Protein AF-X1TDB7-F1 (afdb_monomer)

Sequence (58 aa):
MDFDIEPLSELVAFCHPKWVNIGADSQGHNLPEPDYVKVMELVAELGTFTEVKEKRNL

Radius of gyration: 11.47 Å; Cα contacts (8 Å, |Δi|>4): 56; chains: 1; bounding box: 29×18×25 Å

Foldseek 3Di:
DDDDLVVVLVVVVVVVDQEDEDADDPPPPPDDDDDPVVVVSNVVSNVVRHHYHYDPRD

Organism: NCBI:txid412755

Structure (mmCIF, N/CA/C/O backbone):
data_AF-X1TDB7-F1
#
_entry.id   AF-X1TDB7-F1
#
loop_
_atom_site.group_PDB
_atom_site.id
_atom_site.type_symbol
_atom_site.label_atom_id
_atom_site.label_alt_id
_atom_site.label_comp_id
_atom_site.label_asym_id
_atom_site.label_entity_id
_atom_site.label_seq_id
_atom_site.pdbx_PDB_ins_code
_atom_site.Cartn_x
_atom_site.Cartn_y
_atom_site.Cartn_z
_atom_site.occupancy
_atom_site.B_iso_or_equiv
_atom_site.auth_seq_id
_atom_site.auth_comp_id
_atom_site.auth_asym_id
_atom_site.auth_atom_id
_atom_site.pdbx_PDB_model_num
ATOM 1 N N . MET A 1 1 ? 5.894 -3.638 -13.980 1.00 87.75 1 MET A N 1
ATOM 2 C CA . MET A 1 1 ? 5.101 -4.784 -13.481 1.00 87.75 1 MET A CA 1
ATOM 3 C C . MET A 1 1 ? 3.644 -4.386 -13.517 1.00 87.75 1 MET A C 1
ATOM 5 O O . MET A 1 1 ? 3.363 -3.210 -13.351 1.00 87.75 1 MET A O 1
ATOM 9 N N . ASP A 1 2 ? 2.745 -5.320 -13.795 1.00 92.12 2 ASP A N 1
ATOM 10 C CA . ASP A 1 2 ? 1.317 -5.032 -13.927 1.00 92.12 2 ASP A CA 1
ATOM 11 C C . ASP A 1 2 ? 0.509 -5.938 -12.988 1.00 92.12 2 ASP A C 1
ATOM 13 O O . ASP A 1 2 ? 0.909 -7.079 -12.749 1.00 92.12 2 ASP A O 1
ATOM 17 N N . PHE A 1 3 ? -0.578 -5.413 -12.422 1.00 94.06 3 PHE A N 1
ATOM 18 C CA . PHE A 1 3 ? -1.460 -6.103 -11.471 1.00 94.06 3 PHE A CA 1
ATOM 19 C C . PHE A 1 3 ? -2.848 -5.454 -11.44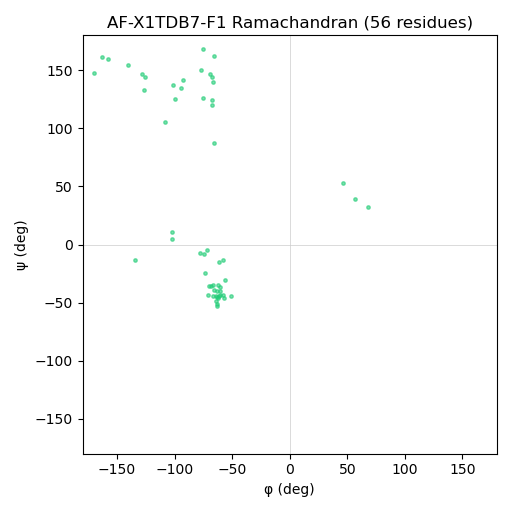7 1.00 94.06 3 PHE A C 1
ATOM 21 O O . PHE A 1 3 ? -2.984 -4.295 -11.811 1.00 94.06 3 PHE A O 1
ATOM 28 N N . ASP A 1 4 ? -3.882 -6.142 -10.981 1.00 97.19 4 ASP A N 1
ATOM 29 C CA . ASP A 1 4 ? -5.209 -5.533 -10.839 1.00 97.19 4 ASP A CA 1
ATOM 30 C C . ASP A 1 4 ? -5.406 -4.993 -9.418 1.00 97.19 4 ASP A C 1
ATOM 32 O O . ASP A 1 4 ? -5.069 -5.668 -8.443 1.00 97.19 4 ASP A O 1
ATOM 36 N N . ILE A 1 5 ? -5.936 -3.768 -9.300 1.00 97.62 5 ILE A N 1
ATOM 37 C CA . ILE A 1 5 ? -6.099 -3.083 -8.007 1.00 97.62 5 ILE A CA 1
ATOM 38 C C . ILE A 1 5 ? -7.056 -3.854 -7.095 1.00 97.62 5 ILE A C 1
ATOM 40 O O . ILE A 1 5 ? -6.693 -4.159 -5.964 1.00 97.62 5 ILE A O 1
ATOM 44 N N . GLU A 1 6 ? -8.241 -4.201 -7.604 1.00 97.56 6 GLU A N 1
ATOM 45 C CA . GLU A 1 6 ? -9.324 -4.820 -6.828 1.00 97.56 6 GLU A CA 1
ATOM 46 C C . GLU A 1 6 ? -8.939 -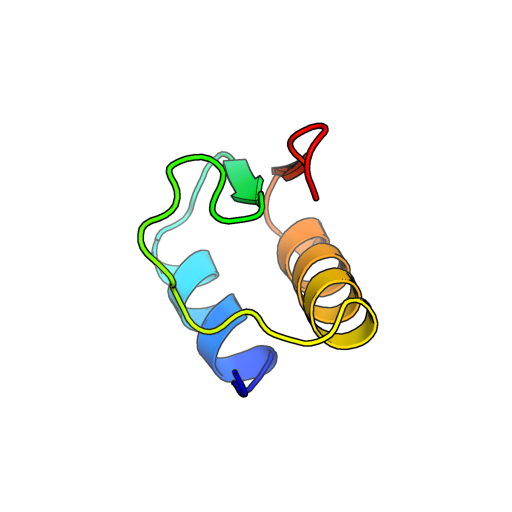6.209 -6.276 1.00 97.56 6 GLU A C 1
ATOM 48 O O . GLU A 1 6 ? -8.962 -6.384 -5.058 1.00 97.56 6 GLU A O 1
ATOM 53 N N . PRO A 1 7 ? -8.457 -7.181 -7.078 1.00 98.00 7 PRO A N 1
ATOM 54 C CA . PRO A 1 7 ? -8.036 -8.472 -6.532 1.00 98.00 7 PRO A CA 1
ATOM 55 C C . PRO A 1 7 ? -6.901 -8.358 -5.509 1.00 98.00 7 PRO A C 1
ATOM 57 O O . PRO A 1 7 ? -6.856 -9.109 -4.533 1.00 98.00 7 PRO A O 1
ATOM 60 N N . LEU A 1 8 ? -5.960 -7.428 -5.713 1.00 97.38 8 LEU A N 1
ATOM 61 C CA . LEU A 1 8 ? -4.857 -7.236 -4.777 1.00 97.38 8 LEU A CA 1
ATOM 62 C C . LEU A 1 8 ? -5.337 -6.598 -3.467 1.00 97.38 8 LEU A C 1
ATOM 64 O O . LEU A 1 8 ? -4.928 -7.044 -2.393 1.00 97.38 8 LEU A O 1
ATOM 68 N N . SER A 1 9 ? -6.199 -5.581 -3.535 1.00 97.94 9 SER A N 1
ATOM 69 C CA . SER A 1 9 ? -6.734 -4.913 -2.348 1.00 97.94 9 SER A CA 1
ATOM 70 C C . SER A 1 9 ? -7.624 -5.847 -1.527 1.00 97.94 9 SER A C 1
ATOM 72 O O . SER A 1 9 ? -7.480 -5.880 -0.306 1.00 97.94 9 SER A O 1
ATOM 74 N N . GLU A 1 10 ? -8.444 -6.684 -2.167 1.00 98.31 10 GLU A N 1
ATOM 75 C CA . GLU A 1 10 ? -9.266 -7.701 -1.499 1.00 98.31 10 GLU A CA 1
ATOM 76 C C . GLU A 1 10 ? -8.419 -8.724 -0.732 1.00 98.31 10 GLU A C 1
ATOM 78 O O . GLU A 1 10 ? -8.719 -9.054 0.420 1.00 98.31 10 GLU A O 1
ATOM 83 N N . LEU A 1 11 ? -7.321 -9.198 -1.330 1.00 98.25 11 LEU A N 1
ATOM 84 C CA . LEU A 1 11 ? -6.390 -10.116 -0.665 1.00 98.25 11 LEU A CA 1
ATOM 85 C C . LEU A 1 11 ? -5.733 -9.474 0.562 1.00 98.25 11 LEU A C 1
ATOM 87 O O . LEU A 1 11 ? -5.572 -10.122 1.601 1.00 98.25 11 LEU A O 1
ATOM 91 N N . VAL A 1 12 ? -5.371 -8.194 0.463 1.00 98.06 12 VAL A N 1
ATOM 92 C CA . VAL A 1 12 ? -4.832 -7.440 1.599 1.00 98.06 12 VAL A CA 1
ATOM 93 C C . VAL A 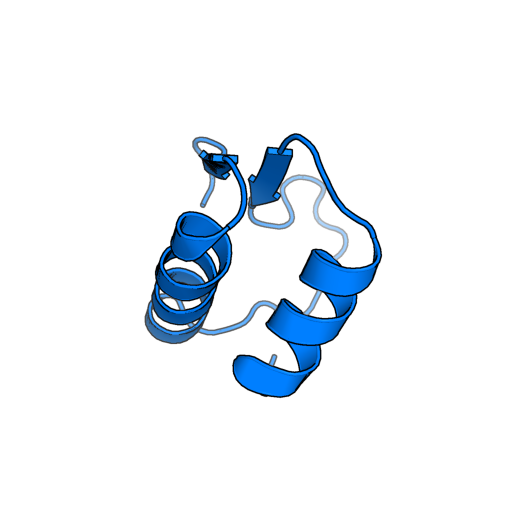1 12 ? -5.908 -7.257 2.672 1.00 98.06 12 VAL A C 1
ATOM 95 O O . VAL A 1 12 ? -5.631 -7.506 3.845 1.00 98.06 12 VAL A O 1
ATOM 98 N N . ALA A 1 13 ? -7.137 -6.898 2.295 1.00 98.00 13 ALA A N 1
ATOM 99 C CA . ALA A 1 13 ? -8.264 -6.724 3.209 1.00 98.00 13 ALA A CA 1
ATOM 100 C C . ALA A 1 13 ? -8.603 -8.014 3.968 1.00 98.00 13 ALA A C 1
ATOM 102 O O . ALA A 1 13 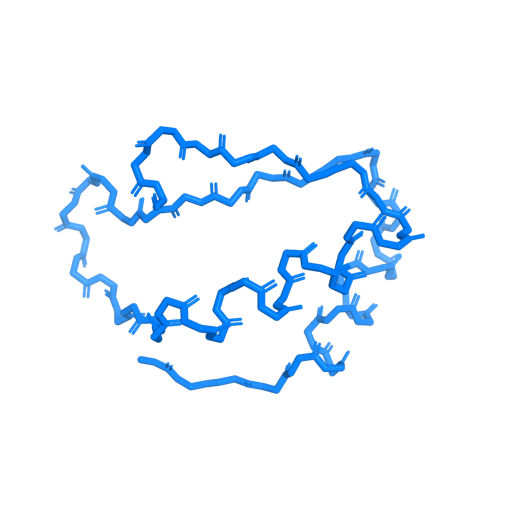? -8.828 -7.976 5.178 1.00 98.00 13 ALA A O 1
ATOM 103 N N . PHE A 1 14 ? -8.550 -9.171 3.298 1.00 98.31 14 PHE A N 1
ATOM 104 C CA . PHE A 1 14 ? -8.779 -10.482 3.911 1.00 98.31 14 PHE A CA 1
ATOM 105 C C . PHE A 1 14 ? -7.840 -10.760 5.096 1.00 98.31 14 PHE A C 1
ATOM 107 O O . PHE A 1 14 ? -8.222 -11.413 6.070 1.00 98.31 14 PHE A O 1
ATOM 114 N N . CYS A 1 15 ? -6.625 -10.210 5.067 1.00 97.75 15 CYS A N 1
ATOM 115 C CA . CYS A 1 15 ? -5.658 -10.347 6.153 1.00 97.75 15 CYS A CA 1
ATOM 116 C C . CYS A 1 15 ? -5.994 -9.496 7.393 1.00 97.75 15 CYS A C 1
ATOM 118 O O . CYS A 1 15 ? -5.327 -9.645 8.416 1.00 97.75 15 CYS A O 1
ATOM 120 N N . HIS A 1 16 ? -6.996 -8.611 7.315 1.00 97.44 16 HIS A N 1
ATOM 121 C CA . HIS A 1 16 ? -7.370 -7.644 8.355 1.00 97.44 16 HIS A CA 1
ATOM 122 C C . HIS A 1 16 ? -6.157 -6.888 8.940 1.00 97.44 16 HIS A C 1
ATOM 124 O O . HIS A 1 16 ? -5.938 -6.893 10.159 1.00 97.44 16 HIS A O 1
ATOM 130 N N . PRO A 1 17 ? -5.311 -6.270 8.093 1.00 97.94 17 PRO A N 1
ATOM 131 C CA . PRO A 1 17 ? -4.104 -5.617 8.559 1.00 97.94 17 PRO A CA 1
ATOM 132 C C . PRO A 1 17 ? -4.452 -4.386 9.394 1.00 97.94 17 PRO A C 1
ATOM 134 O O . PRO A 1 17 ? -5.372 -3.633 9.094 1.00 97.94 17 PRO A O 1
ATOM 137 N N . LYS A 1 18 ? -3.651 -4.138 10.432 1.00 97.88 18 LYS A N 1
ATOM 138 C CA . LYS A 1 18 ? -3.685 -2.850 11.134 1.00 97.88 18 LYS A CA 1
ATOM 139 C C . LYS A 1 18 ? -3.119 -1.726 10.257 1.00 97.88 18 LYS A C 1
ATOM 141 O O . LYS A 1 18 ? -3.551 -0.585 10.373 1.00 97.88 18 LYS A O 1
ATOM 146 N N . TRP A 1 19 ? -2.096 -2.046 9.466 1.00 98.00 19 TRP A N 1
ATOM 147 C CA . TRP A 1 19 ? -1.410 -1.120 8.574 1.00 98.00 19 TRP A CA 1
ATOM 148 C C . TRP A 1 19 ? -0.596 -1.886 7.525 1.00 98.00 19 TRP A C 1
ATOM 150 O O . TRP A 1 19 ? -0.243 -3.051 7.735 1.00 98.00 19 TRP A O 1
ATOM 160 N N . VAL A 1 20 ? -0.237 -1.211 6.435 1.00 97.50 20 VAL A N 1
ATOM 161 C CA . VAL A 1 20 ? 0.606 -1.737 5.352 1.00 97.50 20 VAL A CA 1
ATOM 162 C C . VAL A 1 20 ? 1.769 -0.788 5.062 1.00 97.50 20 VAL A C 1
ATOM 164 O O . VAL A 1 20 ? 1.639 0.425 5.208 1.00 97.50 20 VAL A O 1
ATOM 167 N N . ASN A 1 21 ? 2.922 -1.335 4.666 1.00 95.62 21 ASN A N 1
ATOM 168 C CA . ASN A 1 21 ? 4.042 -0.537 4.156 1.00 95.62 21 ASN A CA 1
ATOM 169 C C . ASN A 1 21 ? 4.075 -0.623 2.643 1.00 95.62 21 ASN A C 1
ATOM 171 O O . ASN A 1 21 ? 4.032 -1.730 2.109 1.00 95.62 21 ASN A O 1
ATOM 175 N N . ILE A 1 22 ? 4.301 0.507 1.987 1.00 94.44 22 ILE A N 1
ATOM 176 C CA . ILE A 1 22 ? 4.549 0.551 0.548 1.00 94.44 22 ILE A CA 1
ATOM 177 C C . ILE A 1 22 ? 5.859 1.305 0.317 1.00 94.44 22 ILE A C 1
ATOM 179 O O . ILE A 1 22 ? 6.120 2.327 0.949 1.00 94.44 22 ILE A O 1
ATOM 183 N N . GLY A 1 23 ? 6.734 0.751 -0.518 1.00 92.31 23 GLY A N 1
ATOM 184 C CA . GLY A 1 23 ? 8.048 1.313 -0.829 1.00 92.31 23 GLY A CA 1
ATOM 185 C C . GLY A 1 23 ? 8.689 0.572 -1.995 1.00 92.31 23 GLY A C 1
ATOM 186 O O . GLY A 1 23 ? 8.491 -0.635 -2.111 1.00 92.31 23 GLY A O 1
ATOM 187 N N . ALA A 1 24 ? 9.482 1.277 -2.802 1.00 90.44 24 ALA A N 1
ATOM 188 C CA . ALA A 1 24 ? 10.253 0.666 -3.885 1.00 90.44 24 ALA A CA 1
ATOM 189 C C . ALA A 1 24 ? 11.351 -0.287 -3.367 1.00 90.44 24 ALA A C 1
ATOM 191 O O . ALA A 1 24 ? 11.785 -0.210 -2.204 1.00 90.44 24 ALA A O 1
ATOM 192 N N . ASP A 1 25 ? 11.847 -1.153 -4.245 1.00 89.81 25 ASP A N 1
ATOM 193 C CA . ASP A 1 25 ? 12.959 -2.067 -4.000 1.00 89.81 25 ASP A CA 1
ATOM 194 C C . ASP A 1 25 ? 14.285 -1.316 -3.775 1.00 89.81 25 ASP A C 1
ATOM 196 O O . ASP A 1 25 ? 15.093 -1.085 -4.672 1.00 89.81 25 ASP A O 1
ATOM 200 N N . SER A 1 26 ? 14.537 -0.935 -2.522 1.00 83.81 26 SER A N 1
ATOM 201 C CA . SER A 1 26 ? 15.755 -0.212 -2.125 1.00 83.81 26 SER A CA 1
ATOM 202 C C . SER A 1 26 ? 17.001 -1.094 -1.992 1.00 83.81 26 SER A C 1
ATOM 204 O O . SER A 1 26 ? 18.080 -0.573 -1.721 1.00 83.81 26 SER A O 1
ATOM 206 N N . GLN A 1 27 ? 16.868 -2.420 -2.083 1.00 87.00 27 GLN A N 1
ATOM 207 C CA . GLN A 1 27 ? 17.975 -3.359 -1.851 1.00 87.00 27 GLN A CA 1
ATOM 208 C C . GLN A 1 27 ? 18.572 -3.900 -3.159 1.00 87.00 27 GLN A C 1
ATOM 210 O O . GLN A 1 27 ? 19.477 -4.731 -3.120 1.00 87.00 27 GLN A O 1
ATOM 215 N N . GLY A 1 28 ? 18.112 -3.406 -4.315 1.00 85.38 28 GLY A N 1
ATOM 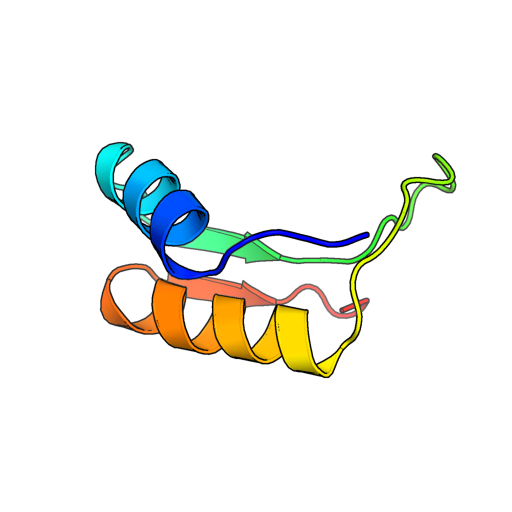216 C CA . GLY A 1 28 ? 18.673 -3.769 -5.616 1.00 85.38 28 GLY A CA 1
ATOM 217 C C . GLY A 1 28 ? 18.413 -5.227 -5.992 1.00 85.38 28 GLY A C 1
ATOM 218 O O . GLY A 1 28 ? 19.233 -5.840 -6.676 1.00 85.38 28 GLY A O 1
ATOM 219 N N . HIS A 1 29 ? 17.283 -5.788 -5.558 1.00 88.81 29 HIS A N 1
ATOM 220 C CA . HIS A 1 29 ? 16.859 -7.128 -5.956 1.00 88.81 29 HIS A CA 1
ATOM 221 C C . HIS A 1 29 ? 16.395 -7.185 -7.423 1.00 88.81 29 HIS A C 1
ATOM 223 O O . HIS A 1 29 ? 16.144 -8.277 -7.932 1.00 88.81 29 HIS A O 1
ATOM 229 N N . ASN A 1 30 ? 16.331 -6.038 -8.113 1.00 88.94 30 ASN A N 1
ATOM 230 C CA . ASN A 1 30 ? 15.874 -5.899 -9.499 1.00 88.94 30 ASN A CA 1
ATOM 231 C C . ASN A 1 30 ? 14.455 -6.445 -9.680 1.00 88.94 30 ASN A C 1
ATOM 233 O O . ASN A 1 30 ? 14.147 -7.097 -10.683 1.00 88.94 30 ASN A O 1
ATOM 237 N N . LEU A 1 31 ? 13.595 -6.202 -8.687 1.00 89.38 31 LEU A N 1
ATOM 238 C CA . LEU A 1 31 ? 12.190 -6.552 -8.805 1.00 89.38 31 LEU A CA 1
ATOM 239 C C . LEU A 1 31 ? 11.540 -5.689 -9.893 1.00 89.38 31 LEU A C 1
ATOM 241 O O . LEU A 1 31 ? 11.853 -4.503 -10.016 1.00 89.38 31 LEU A O 1
ATOM 245 N N . PRO A 1 32 ? 10.650 -6.265 -10.714 1.00 90.81 32 PRO A N 1
ATOM 246 C CA . PRO A 1 32 ? 9.923 -5.479 -11.686 1.00 90.81 32 PRO A CA 1
ATOM 247 C C . PRO A 1 32 ? 8.963 -4.549 -10.932 1.00 90.81 32 PRO A C 1
ATOM 249 O O . PRO A 1 32 ? 8.073 -5.013 -10.224 1.00 90.81 32 PRO A O 1
ATOM 252 N N . GLU A 1 33 ? 9.133 -3.242 -11.113 1.00 91.31 33 GLU A N 1
ATOM 253 C CA . GLU A 1 33 ? 8.315 -2.222 -10.451 1.00 91.31 33 GLU A 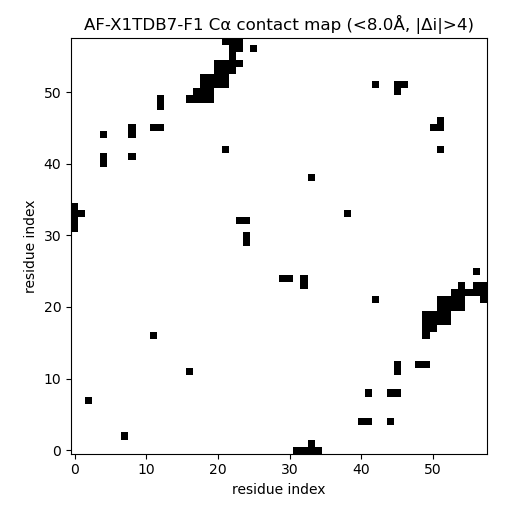CA 1
ATOM 254 C C . GLU A 1 33 ? 7.119 -1.819 -11.331 1.00 91.31 33 GLU A C 1
ATOM 256 O O . GLU A 1 33 ? 7.239 -1.792 -12.565 1.00 91.31 33 GLU A O 1
ATOM 261 N N . PRO A 1 34 ? 5.937 -1.575 -10.752 1.00 93.56 34 PRO A N 1
ATOM 262 C CA . PRO A 1 34 ? 4.795 -0.985 -11.446 1.00 93.56 34 PRO A CA 1
ATOM 263 C C . PRO A 1 34 ? 4.959 0.522 -11.684 1.00 93.56 34 PRO A C 1
ATOM 265 O O . PRO A 1 34 ? 5.840 1.167 -11.121 1.00 93.56 34 PRO A O 1
ATOM 268 N N . ASP A 1 35 ? 4.088 1.092 -12.519 1.00 93.12 35 ASP A N 1
ATOM 269 C CA . ASP A 1 35 ? 4.070 2.535 -12.769 1.00 93.12 35 ASP A CA 1
ATOM 270 C C . ASP A 1 35 ? 3.588 3.314 -11.539 1.00 93.12 35 ASP A C 1
ATOM 272 O O . ASP A 1 35 ? 2.679 2.883 -10.829 1.00 93.12 35 ASP A O 1
ATOM 276 N N . TYR A 1 36 ? 4.134 4.518 -11.340 1.00 92.00 36 TYR A N 1
ATOM 277 C CA . TYR A 1 36 ? 3.790 5.393 -10.212 1.00 92.00 36 TYR A CA 1
ATOM 278 C C . TYR A 1 36 ? 2.278 5.611 -10.060 1.00 92.00 36 TYR A C 1
ATOM 280 O O . TYR A 1 36 ? 1.739 5.502 -8.964 1.00 92.00 36 TYR A O 1
ATOM 288 N N . VAL A 1 37 ? 1.571 5.864 -11.167 1.00 94.88 37 VAL A N 1
ATOM 289 C CA . VAL A 1 37 ? 0.111 6.068 -11.153 1.00 94.88 37 VAL A CA 1
ATOM 290 C C . VAL A 1 37 ? -0.605 4.853 -10.565 1.00 94.88 37 VAL A C 1
ATOM 292 O O . VAL A 1 37 ? -1.468 5.000 -9.707 1.00 94.88 37 VAL A O 1
ATOM 295 N N . LYS A 1 38 ? -0.182 3.652 -10.961 1.00 95.25 38 LYS A N 1
ATOM 296 C CA . LYS A 1 38 ? -0.769 2.389 -10.520 1.00 95.25 38 LYS A CA 1
ATOM 297 C C . LYS A 1 38 ? -0.505 2.106 -9.040 1.00 95.25 38 LYS A C 1
ATOM 299 O O . LYS A 1 38 ? -1.364 1.589 -8.331 1.00 95.25 38 LYS A O 1
ATOM 304 N N . VAL A 1 39 ? 0.672 2.496 -8.550 1.00 95.56 39 VAL A N 1
ATOM 305 C CA . VAL A 1 39 ? 0.992 2.474 -7.116 1.00 95.56 39 VAL A CA 1
ATOM 306 C C . VAL A 1 39 ? 0.075 3.418 -6.34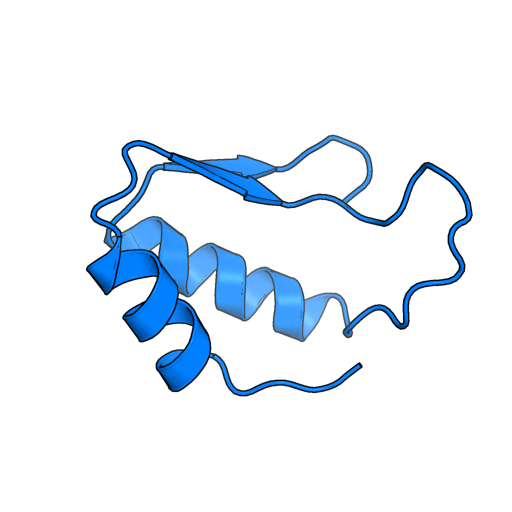1 1.00 95.56 39 VAL A C 1
ATOM 308 O O . VAL A 1 39 ? -0.459 3.023 -5.309 1.00 95.56 39 VAL A O 1
ATOM 311 N N . MET A 1 40 ? -0.147 4.638 -6.837 1.00 95.69 40 MET A N 1
ATOM 312 C CA . MET A 1 40 ? -1.016 5.611 -6.168 1.00 95.69 40 MET A CA 1
ATOM 313 C C . MET A 1 40 ? -2.485 5.178 -6.153 1.00 95.69 40 MET A C 1
ATOM 315 O O . MET A 1 40 ? -3.172 5.411 -5.160 1.00 95.69 40 MET A O 1
ATOM 319 N N . GLU A 1 41 ? -2.960 4.505 -7.204 1.00 97.56 41 GLU A N 1
ATOM 320 C CA . GLU A 1 41 ? -4.290 3.882 -7.222 1.00 97.56 41 GLU A CA 1
ATOM 321 C C . GLU A 1 41 ? -4.424 2.811 -6.131 1.00 97.56 41 GLU A C 1
ATOM 323 O O . GLU A 1 41 ? -5.401 2.811 -5.383 1.00 97.56 41 GLU A O 1
ATOM 328 N N . LEU A 1 42 ? -3.409 1.955 -5.964 1.00 97.62 42 LEU A N 1
ATOM 329 C CA . LEU A 1 42 ? -3.384 0.967 -4.885 1.00 97.62 42 LEU A CA 1
ATOM 330 C C . LEU A 1 42 ? -3.335 1.627 -3.498 1.00 97.62 42 LEU A C 1
ATOM 332 O O . LEU A 1 42 ? -4.052 1.204 -2.596 1.00 97.62 42 LEU A O 1
ATOM 336 N N . VAL A 1 43 ? -2.504 2.659 -3.312 1.00 97.25 43 VAL A N 1
ATOM 337 C CA . VAL A 1 43 ? -2.414 3.419 -2.050 1.00 97.25 43 VAL A CA 1
ATOM 338 C C . VAL A 1 43 ? -3.780 3.994 -1.676 1.00 97.25 43 VAL A C 1
ATOM 340 O O . VAL A 1 43 ? -4.198 3.871 -0.524 1.00 97.25 43 VAL A O 1
ATOM 343 N N . ALA A 1 44 ? -4.481 4.589 -2.644 1.00 97.94 44 ALA A N 1
ATOM 344 C CA . ALA A 1 44 ? -5.809 5.150 -2.434 1.00 97.94 44 ALA A CA 1
ATOM 345 C C . ALA A 1 44 ? -6.821 4.072 -2.018 1.00 97.94 44 ALA A C 1
ATOM 347 O O . ALA A 1 44 ? -7.537 4.268 -1.036 1.00 97.94 44 ALA A O 1
ATOM 348 N N . GLU A 1 45 ? -6.835 2.930 -2.708 1.00 98.31 45 GLU A N 1
ATOM 349 C CA . GLU A 1 45 ? -7.746 1.820 -2.415 1.00 98.31 45 GLU A CA 1
ATOM 350 C C . GLU A 1 45 ? -7.490 1.213 -1.027 1.00 98.31 45 GLU A C 1
ATOM 352 O O . GLU A 1 45 ? -8.407 1.081 -0.217 1.00 98.31 45 GLU A O 1
ATOM 357 N N . LEU A 1 46 ? -6.231 0.910 -0.697 1.00 98.25 46 LEU A N 1
ATOM 358 C CA . LEU A 1 46 ? -5.854 0.368 0.613 1.00 98.25 46 LEU A CA 1
ATOM 359 C C . LEU A 1 46 ? -6.165 1.352 1.749 1.00 98.25 46 LEU A C 1
ATOM 361 O O . LEU A 1 46 ? -6.591 0.943 2.831 1.00 98.25 46 LEU A O 1
ATOM 365 N N . GLY A 1 47 ? -6.013 2.654 1.492 1.00 97.81 47 GLY A N 1
ATOM 366 C CA . GLY A 1 47 ? -6.335 3.721 2.439 1.00 97.81 47 GLY A CA 1
ATOM 367 C C . GLY A 1 47 ? -7.808 3.775 2.858 1.00 97.81 47 GLY A C 1
ATOM 368 O O . GLY A 1 47 ? -8.125 4.410 3.863 1.00 97.81 47 GLY A O 1
ATOM 369 N N . THR A 1 48 ? -8.711 3.096 2.140 1.00 97.81 48 THR A N 1
ATOM 370 C CA . THR A 1 48 ? -10.134 3.024 2.511 1.00 97.81 48 THR A CA 1
ATOM 371 C C . THR A 1 48 ? -10.399 2.111 3.712 1.00 97.81 48 THR A C 1
ATOM 373 O O . THR A 1 48 ? -11.393 2.309 4.414 1.00 97.81 48 THR A O 1
ATOM 376 N N . PHE A 1 49 ? -9.517 1.139 3.983 1.00 97.81 49 PHE A N 1
ATOM 377 C CA . PHE A 1 49 ? -9.735 0.124 5.023 1.00 97.81 49 PHE A CA 1
ATOM 378 C C . PHE A 1 49 ? -8.529 -0.148 5.933 1.00 97.81 49 PHE A C 1
ATOM 380 O O . PHE A 1 49 ? -8.693 -0.775 6.980 1.00 97.81 49 PHE A O 1
ATOM 387 N N . THR A 1 50 ? -7.324 0.309 5.587 1.00 97.88 50 THR A N 1
ATOM 388 C CA . THR A 1 50 ? -6.121 0.150 6.415 1.00 97.88 50 THR A CA 1
ATOM 389 C C . THR A 1 50 ? -5.253 1.407 6.387 1.00 97.88 50 THR A C 1
ATOM 391 O O . THR A 1 50 ? -5.248 2.169 5.427 1.00 97.88 50 THR A O 1
ATOM 394 N N . GLU A 1 51 ? -4.460 1.626 7.438 1.00 98.00 51 GLU A N 1
ATOM 395 C CA . GLU A 1 51 ? -3.433 2.672 7.431 1.00 98.00 51 GLU A CA 1
ATOM 396 C C . GLU A 1 51 ? -2.328 2.302 6.426 1.00 98.00 51 GLU A C 1
ATOM 398 O O . GLU A 1 51 ? -1.716 1.2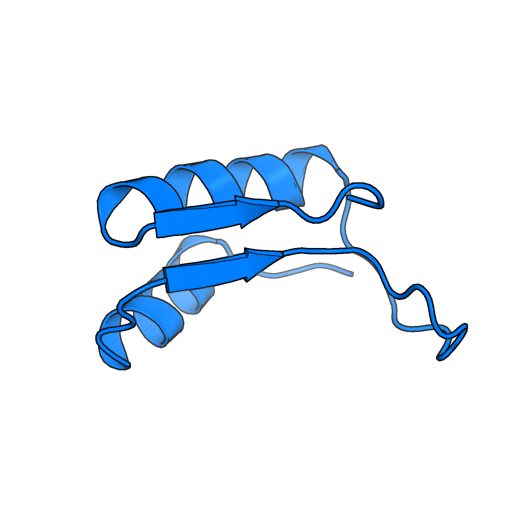35 6.533 1.00 98.00 51 GLU A O 1
ATOM 403 N N . VAL A 1 52 ? -2.048 3.182 5.466 1.00 97.75 52 VAL A N 1
ATOM 404 C CA . VAL A 1 52 ? -0.943 3.017 4.513 1.00 97.75 52 VAL A CA 1
ATOM 405 C C . VAL A 1 52 ? 0.240 3.866 4.967 1.00 97.75 52 VAL A C 1
ATOM 407 O O . VAL A 1 52 ? 0.113 5.070 5.173 1.00 97.75 52 VAL A O 1
ATOM 410 N N . LYS A 1 53 ? 1.409 3.238 5.124 1.00 96.50 53 LYS A N 1
ATOM 411 C CA . LYS A 1 53 ? 2.673 3.926 5.402 1.00 96.50 53 LYS A CA 1
ATOM 412 C C . LYS A 1 53 ? 3.570 3.876 4.182 1.00 96.50 53 LYS A C 1
ATOM 414 O O . LYS A 1 53 ? 4.186 2.851 3.882 1.00 96.50 53 LYS A O 1
ATOM 419 N N . GLU A 1 54 ? 3.660 5.012 3.515 1.00 92.88 54 GLU A N 1
ATOM 420 C CA . GLU A 1 54 ? 4.574 5.223 2.404 1.00 92.88 54 GLU A CA 1
ATOM 421 C C . GLU A 1 54 ? 5.998 5.406 2.936 1.00 92.88 54 GLU A C 1
ATOM 423 O O . GLU A 1 54 ? 6.274 6.233 3.814 1.00 92.88 54 GLU A O 1
ATOM 428 N N . LYS A 1 55 ? 6.929 4.603 2.429 1.00 89.44 55 LYS A N 1
ATOM 429 C CA . LYS A 1 55 ? 8.352 4.815 2.680 1.00 89.44 55 LYS A CA 1
ATOM 430 C C . LYS A 1 55 ? 8.839 5.969 1.805 1.00 89.44 55 LYS A C 1
ATOM 432 O O . LYS A 1 55 ? 8.361 6.167 0.701 1.00 89.44 55 LYS A O 1
ATOM 437 N N . ARG A 1 56 ? 9.854 6.704 2.272 1.00 82.06 56 ARG A N 1
ATOM 438 C CA . ARG A 1 56 ? 10.420 7.889 1.582 1.00 82.06 56 ARG A CA 1
ATOM 439 C C . ARG A 1 56 ? 10.952 7.628 0.167 1.00 82.06 56 ARG A C 1
ATOM 441 O O . ARG A 1 56 ? 11.324 8.572 -0.515 1.00 82.06 56 ARG A O 1
ATOM 448 N N . ASN A 1 57 ? 11.109 6.361 -0.190 1.00 77.62 57 ASN A N 1
ATOM 449 C CA . ASN A 1 57 ? 11.644 5.898 -1.459 1.00 77.62 57 ASN A CA 1
ATOM 450 C C . ASN A 1 57 ? 10.548 5.413 -2.418 1.00 77.62 57 ASN A C 1
ATOM 452 O O . ASN A 1 57 ? 10.878 4.719 -3.378 1.00 77.62 57 ASN A O 1
ATOM 456 N N . LEU A 1 58 ? 9.281 5.669 -2.083 1.00 78.94 58 LEU A N 1
ATOM 457 C CA . LEU A 1 58 ? 8.146 5.439 -2.961 1.00 78.94 58 LEU A CA 1
ATOM 458 C C . LEU A 1 58 ? 8.023 6.567 -3.991 1.00 78.94 58 LEU A C 1
ATOM 460 O O . LEU A 1 58 ? 8.256 7.736 -3.602 1.00 78.94 58 LEU A O 1
#

Solvent-accessible surface area (backbone atoms only — not comparable to full-atom values): 3664 Å² total; per-residue (Å²): 76,86,81,62,59,65,70,52,44,51,58,51,54,74,66,64,49,81,56,48,81,46,59,56,83,84,81,72,78,76,71,75,62,57,56,70,69,61,52,51,52,42,52,57,59,42,52,76,79,30,49,71,44,75,40,95,68,93

Nearest PDB structures (foldseek):
  7qiz-assembly1_IA  TM=5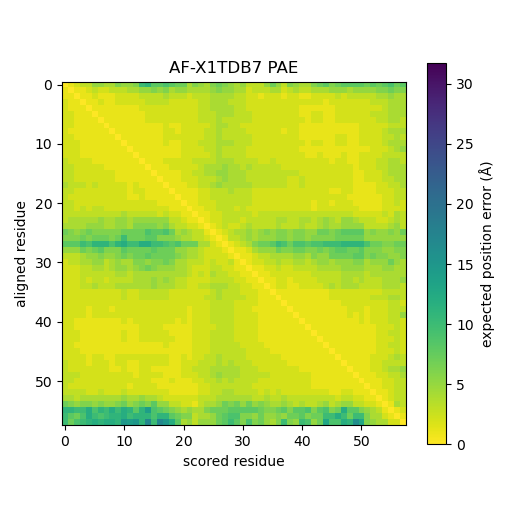.568E-01  e=1.259E+00  Solanum lycopersicum
  2f46-assembly2_B  TM=4.737E-01  e=2.209E+00  Neisseria meningitidis Z2491
  1q6q-assembly1_A  TM=5.558E-01  e=5.137E+00  Escherichia coli
  1mjh-assembly1_A  TM=4.131E-01  e=4.463E+00  Methanocaldococcus jannaschii

Secondary structure (DSSP, 8-state):
----HHHHHHHHHHT--SEEEE---TT---PPPPPHHHHHHHHHHHTTTSEEEE-TT-

Mean predicted aligned error: 2.91 Å

pLDDT: mean 94.08, std 5.09, range [77.62, 98.31]